Protein AF-X0ZGP7-F1 (afdb_monomer_lite)

Organism: NCBI:txid412755

Radius of gyration: 21.07 Å; chains: 1; bounding box: 44×28×62 Å

Foldseek 3Di:
DVVVVVVVVVVVVVVVLVVLLVVLLVVLVVVCVVCVVVVVVCVVVPDDLVVVLVVLLVVLLVVLQVVLVVVLVVLVCCLVPPQVVVQVVCCVVDVDPDRSRPDPPDPVVVVVSVVSNVVSSVSSNVSSVVSSVVPVPD

InterPro domains:
  IPR003838 ABC3 transporter permease, C-terminal [PF02687] (11-138)
  IPR004513 Cell division protein FtsX [PTHR47755] (1-137)

pLDDT: mean 82.78, std 11.37, range [46.75, 95.5]

Sequence (138 aa):
VTNTIKIITLLIISLLFISSIILIFNTIRLSIISRKKEIEVIKLVGASNWYVRWPFIIEGTIQGIMGALIAIGLIFIINMSFLKRLENAFNNLFPLPLNFAITGTNPLQFQIFLLLFITGILIGAVGSLIALRKFIKI

Structure (mmCIF, N/CA/C/O backbone):
data_AF-X0ZGP7-F1
#
_entry.id   AF-X0ZGP7-F1
#
loop_
_atom_site.group_PDB
_atom_site.id
_atom_site.type_symbol
_atom_site.label_atom_id
_atom_site.label_alt_id
_atom_site.label_comp_id
_atom_site.label_asym_id
_atom_site.label_entity_id
_atom_site.label_seq_id
_atom_site.pdbx_PDB_ins_code
_atom_site.Cartn_x
_atom_site.Cartn_y
_atom_site.Cartn_z
_atom_site.occupancy
_atom_site.B_iso_or_equiv
_atom_site.auth_seq_id
_atom_site.auth_comp_id
_atom_site.auth_asym_id
_atom_site.auth_atom_id
_atom_site.pdbx_PDB_model_num
ATOM 1 N N . VAL A 1 1 ? -0.943 -15.989 -28.874 1.00 62.78 1 VAL A N 1
ATOM 2 C CA . VAL A 1 1 ? 0.092 -15.828 -27.819 1.00 62.78 1 VAL A CA 1
ATOM 3 C C . VAL A 1 1 ? -0.207 -14.647 -26.891 1.00 62.78 1 VAL A C 1
ATOM 5 O O . VAL A 1 1 ? -0.271 -14.842 -25.685 1.00 62.78 1 VAL A O 1
ATOM 8 N N . THR A 1 2 ? -0.498 -13.450 -27.413 1.00 82.19 2 THR A N 1
ATOM 9 C CA . THR A 1 2 ? -0.742 -12.238 -26.600 1.00 82.19 2 THR A CA 1
ATOM 10 C C . THR A 1 2 ? -1.927 -12.341 -25.625 1.00 82.19 2 THR A C 1
ATOM 12 O O . THR A 1 2 ? -1.817 -11.882 -24.492 1.00 82.19 2 THR A O 1
ATOM 15 N N . ASN A 1 3 ? -3.044 -12.979 -26.008 1.00 86.38 3 ASN A N 1
ATOM 16 C CA . ASN A 1 3 ? -4.191 -13.162 -25.100 1.00 86.38 3 ASN A CA 1
ATOM 17 C C . ASN A 1 3 ? -3.896 -14.120 -23.937 1.00 86.38 3 ASN A C 1
ATOM 19 O O . ASN A 1 3 ? -4.340 -13.869 -22.822 1.00 86.38 3 ASN A O 1
ATOM 23 N N . THR A 1 4 ? -3.116 -15.177 -24.167 1.00 87.62 4 THR A N 1
ATOM 24 C CA . THR A 1 4 ? -2.739 -16.138 -23.120 1.00 87.62 4 THR A CA 1
ATOM 25 C C . THR A 1 4 ? -1.895 -15.465 -22.039 1.00 87.62 4 THR A C 1
ATOM 27 O O . THR A 1 4 ? -2.166 -15.636 -20.854 1.00 87.62 4 THR A O 1
ATOM 30 N N . ILE A 1 5 ? -0.930 -14.629 -22.444 1.00 89.12 5 ILE A N 1
ATOM 31 C CA . ILE A 1 5 ? -0.090 -13.860 -21.514 1.00 89.12 5 ILE A CA 1
ATOM 32 C C . ILE A 1 5 ? -0.955 -12.902 -20.686 1.00 89.12 5 ILE A C 1
ATOM 34 O O . ILE A 1 5 ? -0.839 -12.886 -19.465 1.00 89.12 5 ILE A O 1
ATOM 38 N N . LYS A 1 6 ? -1.885 -12.172 -21.320 1.00 88.50 6 LYS A N 1
ATOM 39 C CA . LYS A 1 6 ? -2.801 -11.259 -20.612 1.00 88.50 6 LYS A CA 1
ATOM 40 C C . LYS A 1 6 ? -3.635 -11.969 -19.543 1.00 88.50 6 LYS A C 1
ATOM 42 O O . LYS A 1 6 ? -3.761 -11.447 -18.440 1.00 88.50 6 LYS A O 1
ATOM 47 N N . ILE A 1 7 ? -4.180 -13.148 -19.851 1.00 92.81 7 ILE A N 1
ATOM 48 C CA . ILE A 1 7 ? -4.997 -13.924 -18.904 1.00 92.81 7 ILE A CA 1
ATOM 49 C C . ILE A 1 7 ? -4.155 -14.383 -17.711 1.00 92.81 7 ILE A C 1
ATOM 51 O O . ILE A 1 7 ? -4.579 -14.217 -16.570 1.00 92.81 7 ILE A O 1
ATOM 55 N N . ILE A 1 8 ? -2.950 -14.908 -17.956 1.00 93.62 8 ILE A N 1
ATOM 56 C CA . ILE A 1 8 ? -2.045 -15.352 -16.887 1.00 93.62 8 ILE A CA 1
ATOM 57 C C . ILE A 1 8 ? -1.662 -14.175 -15.985 1.00 93.62 8 ILE A C 1
ATOM 59 O O . ILE A 1 8 ? -1.756 -14.277 -14.763 1.00 93.62 8 ILE A O 1
ATOM 63 N N . THR A 1 9 ? -1.287 -13.035 -16.570 1.00 91.19 9 THR A N 1
ATOM 64 C CA . THR A 1 9 ? -0.962 -11.829 -15.801 1.00 91.19 9 THR A CA 1
ATOM 65 C C . THR A 1 9 ? -2.153 -11.360 -14.967 1.00 91.19 9 THR A C 1
ATOM 67 O O . THR A 1 9 ? -1.984 -11.042 -13.792 1.00 91.19 9 THR A O 1
ATOM 70 N N . LEU A 1 10 ? -3.363 -11.367 -15.532 1.00 93.31 10 LEU A N 1
ATOM 71 C CA . LEU A 1 10 ? -4.572 -10.957 -14.818 1.00 93.31 10 LEU A CA 1
ATOM 72 C C . LEU A 1 10 ? -4.902 -11.900 -13.650 1.00 93.31 10 LEU A C 1
ATOM 74 O O . LEU A 1 10 ? -5.256 -11.428 -12.569 1.00 93.31 10 LEU A O 1
ATOM 78 N N . LEU A 1 11 ? -4.713 -13.210 -13.829 1.00 95.31 11 LEU A N 1
ATOM 79 C CA . LEU A 1 11 ? -4.866 -14.199 -12.756 1.00 95.31 11 LEU A CA 1
ATOM 80 C C . LEU A 1 11 ? -3.880 -13.957 -11.610 1.00 95.31 11 LEU A C 1
ATOM 82 O O . LEU A 1 11 ? -4.283 -13.944 -10.446 1.00 95.31 11 LEU A O 1
ATOM 86 N N . ILE A 1 12 ? -2.605 -13.719 -11.927 1.00 95.38 12 ILE A N 1
ATOM 87 C CA . ILE A 1 12 ? -1.570 -13.454 -10.919 1.00 95.38 12 ILE A CA 1
ATOM 88 C C . ILE A 1 12 ? -1.881 -12.164 -10.154 1.00 95.38 12 ILE A C 1
ATOM 90 O O . ILE A 1 12 ? -1.843 -12.161 -8.924 1.00 95.38 12 ILE A O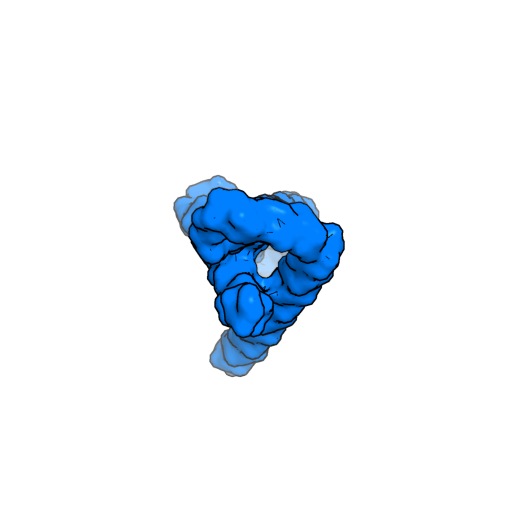 1
ATOM 94 N N . ILE A 1 13 ? -2.243 -11.084 -10.858 1.00 92.25 13 ILE A N 1
ATOM 95 C CA . ILE A 1 13 ? -2.625 -9.810 -10.231 1.00 92.25 13 ILE A CA 1
ATOM 96 C C . ILE A 1 13 ? -3.813 -10.017 -9.288 1.00 92.25 13 ILE A C 1
ATOM 98 O O . ILE A 1 13 ? -3.773 -9.555 -8.148 1.00 92.25 13 ILE A O 1
ATOM 102 N N . SER A 1 14 ? -4.840 -10.749 -9.727 1.00 93.19 14 SER A N 1
ATOM 103 C CA . SER A 1 14 ? -6.009 -11.046 -8.895 1.00 93.19 14 SER A CA 1
ATOM 104 C C . SER A 1 14 ? -5.631 -11.820 -7.630 1.00 93.19 14 SER A C 1
ATOM 106 O O . SER A 1 14 ? -6.129 -11.514 -6.547 1.00 93.19 14 SER A O 1
ATOM 108 N N . LEU A 1 15 ? -4.743 -12.809 -7.740 1.00 95.50 15 LEU A N 1
ATOM 109 C CA . LEU A 1 15 ? -4.298 -13.610 -6.601 1.00 95.50 15 LEU A CA 1
ATOM 110 C C . LEU A 1 15 ? -3.507 -12.766 -5.594 1.00 95.50 15 LEU A C 1
ATOM 112 O O . LEU A 1 15 ? -3.775 -12.828 -4.393 1.00 95.50 15 LEU A O 1
ATOM 116 N N . LEU A 1 16 ? -2.581 -11.933 -6.073 1.00 93.06 16 LEU A N 1
ATOM 117 C CA . L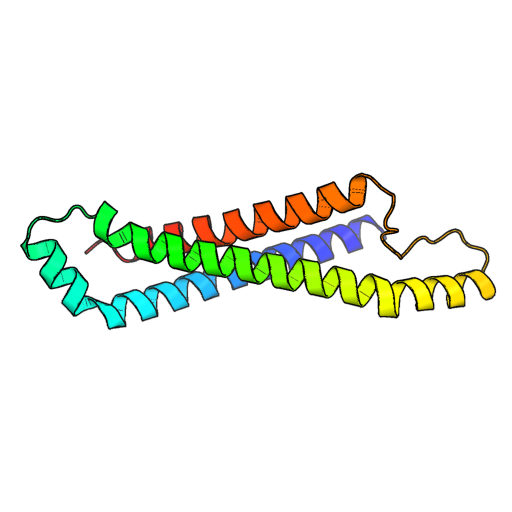EU A 1 16 ? -1.810 -11.020 -5.224 1.00 93.06 16 LEU A CA 1
ATOM 118 C C . LEU A 1 16 ? -2.707 -9.990 -4.533 1.00 93.06 16 LEU A C 1
ATOM 120 O O . LEU A 1 16 ? -2.513 -9.694 -3.354 1.00 93.06 16 LEU A O 1
ATOM 124 N N . PHE A 1 17 ? -3.721 -9.489 -5.237 1.00 90.00 17 PHE A N 1
ATOM 125 C CA . PHE A 1 17 ? -4.705 -8.565 -4.683 1.00 90.00 17 PHE A CA 1
ATOM 126 C C . PHE A 1 17 ? -5.479 -9.195 -3.518 1.00 90.00 17 PHE A C 1
ATOM 128 O O . PHE A 1 17 ? -5.563 -8.617 -2.433 1.00 90.00 17 PHE A O 1
ATOM 135 N N . ILE A 1 18 ? -5.978 -10.420 -3.707 1.00 91.06 18 ILE A N 1
ATOM 136 C CA . ILE A 1 18 ? -6.663 -11.183 -2.654 1.00 91.06 18 ILE A CA 1
ATOM 137 C C . ILE A 1 18 ? -5.716 -11.440 -1.474 1.00 91.06 18 ILE A C 1
ATOM 139 O O . ILE A 1 18 ? -6.095 -11.222 -0.322 1.00 91.06 18 ILE A O 1
ATOM 143 N N . SER A 1 19 ? -4.473 -11.846 -1.748 1.00 92.56 19 SER A N 1
ATOM 144 C CA . SER A 1 19 ? -3.458 -12.075 -0.715 1.00 92.56 19 SER A CA 1
ATOM 145 C C . SER A 1 19 ? -3.183 -10.815 0.110 1.00 92.56 19 SER A C 1
ATOM 147 O O . SER A 1 19 ? -3.099 -10.889 1.335 1.00 92.56 19 SER A O 1
ATOM 149 N N . SER A 1 20 ? -3.075 -9.652 -0.536 1.00 89.69 20 SER A N 1
ATOM 150 C CA . SER A 1 20 ? -2.866 -8.369 0.140 1.00 89.69 20 SER A CA 1
ATOM 151 C C . SER A 1 20 ? -4.017 -8.040 1.095 1.00 89.69 20 SER A C 1
ATOM 153 O O . SER A 1 20 ? -3.774 -7.724 2.261 1.00 89.69 20 SER A O 1
ATOM 155 N N . ILE A 1 21 ? -5.268 -8.215 0.653 1.00 87.00 21 ILE A N 1
ATOM 156 C CA . ILE A 1 21 ? -6.450 -8.000 1.503 1.00 87.00 21 ILE A CA 1
ATOM 157 C C . ILE A 1 21 ? -6.431 -8.934 2.717 1.00 87.00 21 ILE A C 1
ATOM 159 O O . ILE A 1 21 ? -6.710 -8.489 3.829 1.00 87.00 21 ILE A O 1
ATOM 163 N N . ILE A 1 22 ? -6.085 -10.212 2.531 1.00 90.00 22 ILE A N 1
ATOM 164 C CA . ILE A 1 22 ? -6.005 -11.192 3.626 1.00 90.00 22 ILE A CA 1
ATOM 165 C C . ILE A 1 22 ? -4.923 -10.803 4.643 1.00 90.00 22 ILE A C 1
ATOM 167 O O . ILE A 1 22 ? -5.147 -10.920 5.850 1.00 90.00 22 ILE A O 1
ATOM 171 N N . LEU A 1 23 ? -3.768 -10.319 4.183 1.00 90.56 23 LEU A N 1
ATOM 172 C CA . LEU A 1 23 ? -2.699 -9.858 5.069 1.00 90.56 23 LEU A CA 1
ATOM 173 C C . LEU A 1 23 ? -3.145 -8.649 5.896 1.00 90.56 23 LEU A C 1
ATOM 175 O O . LEU A 1 23 ? -3.074 -8.706 7.122 1.00 90.56 23 LEU A O 1
ATOM 179 N N . ILE A 1 24 ? -3.689 -7.613 5.249 1.00 88.44 24 ILE A N 1
ATOM 180 C CA . ILE A 1 24 ? -4.209 -6.411 5.926 1.00 88.44 24 ILE A CA 1
ATOM 181 C C . ILE A 1 24 ? -5.289 -6.799 6.943 1.00 88.44 24 ILE A C 1
ATOM 183 O O . ILE A 1 24 ? -5.282 -6.345 8.089 1.00 88.44 24 ILE A O 1
ATOM 187 N N . PHE A 1 25 ? -6.190 -7.700 6.549 1.00 85.00 25 PHE A N 1
ATOM 188 C CA . PHE A 1 25 ? -7.232 -8.240 7.413 1.00 85.00 25 PHE A CA 1
ATOM 189 C C . PHE A 1 25 ? -6.668 -8.894 8.677 1.00 85.00 25 PHE A C 1
ATOM 191 O O . PHE A 1 25 ? -7.133 -8.607 9.784 1.00 85.00 25 PHE A O 1
ATOM 198 N N . ASN A 1 26 ? -5.660 -9.752 8.525 1.00 88.94 26 ASN A N 1
ATOM 199 C CA . ASN A 1 26 ? -5.026 -10.426 9.652 1.00 88.94 26 ASN A CA 1
ATOM 200 C C . ASN A 1 26 ? -4.287 -9.437 10.555 1.00 88.94 26 ASN A C 1
ATOM 202 O O . ASN A 1 26 ? -4.403 -9.530 11.777 1.00 88.94 26 ASN A O 1
ATOM 206 N N 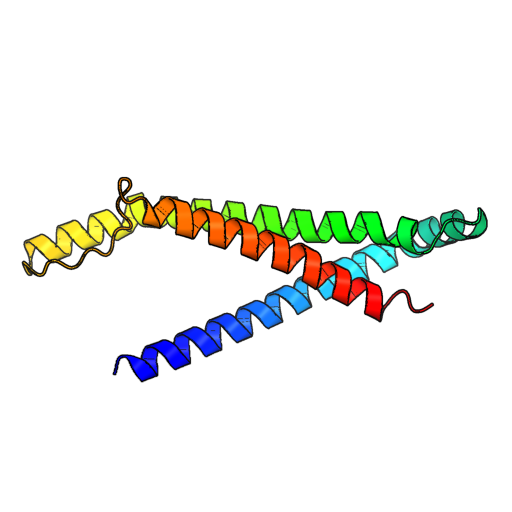. THR A 1 27 ? -3.590 -8.457 9.980 1.00 89.75 27 THR A N 1
ATOM 207 C CA . THR A 1 27 ? -2.889 -7.430 10.756 1.00 89.75 27 THR A CA 1
ATOM 208 C C . THR A 1 27 ? -3.856 -6.598 11.594 1.00 89.75 27 THR A C 1
ATOM 210 O O . THR A 1 27 ? -3.635 -6.424 12.791 1.00 89.75 27 THR A O 1
ATOM 213 N N . ILE A 1 28 ? -4.973 -6.156 11.014 1.00 86.81 28 ILE A N 1
ATOM 214 C CA . ILE A 1 28 ? -5.985 -5.378 11.742 1.00 86.81 28 ILE A CA 1
ATOM 215 C C . ILE A 1 28 ? -6.637 -6.218 12.833 1.00 86.81 28 ILE A C 1
ATOM 217 O O . ILE A 1 28 ? -6.827 -5.734 13.945 1.00 86.81 28 ILE A O 1
ATOM 221 N N . ARG A 1 29 ? -6.941 -7.491 12.557 1.00 85.50 29 ARG A N 1
ATOM 222 C CA . ARG A 1 29 ? -7.483 -8.402 13.570 1.00 85.50 29 ARG A CA 1
ATOM 223 C C . ARG A 1 29 ? -6.554 -8.501 14.781 1.00 85.50 29 ARG A C 1
ATOM 225 O O . ARG A 1 29 ? -7.026 -8.411 15.911 1.00 85.50 29 ARG A O 1
ATOM 232 N N . LEU A 1 30 ? -5.254 -8.675 14.548 1.00 88.75 30 LEU A N 1
ATOM 233 C CA . LEU A 1 30 ? -4.257 -8.737 15.619 1.00 88.75 30 LEU A CA 1
ATOM 234 C C . LEU A 1 30 ? -4.162 -7.404 16.382 1.00 88.75 30 LEU A C 1
ATOM 236 O O . LEU A 1 30 ? -4.135 -7.423 17.611 1.00 88.75 30 LEU A O 1
ATOM 240 N N . SER A 1 31 ? -4.202 -6.268 15.676 1.00 88.44 31 SER A N 1
ATOM 241 C CA . SER A 1 31 ? -4.199 -4.916 16.268 1.00 88.44 31 SER A CA 1
ATOM 242 C C . SER A 1 31 ? -5.433 -4.656 17.151 1.00 88.44 31 SER A C 1
ATOM 244 O O . SER A 1 31 ? -5.330 -4.127 18.255 1.00 88.44 31 SER A O 1
ATOM 246 N N . ILE A 1 32 ? -6.621 -5.100 16.724 1.00 85.00 32 ILE A N 1
ATOM 247 C CA . ILE A 1 32 ? -7.853 -4.980 17.522 1.00 85.00 32 ILE A CA 1
ATOM 248 C C . ILE A 1 32 ? -7.760 -5.820 18.799 1.00 85.00 32 ILE A C 1
ATOM 250 O O . ILE A 1 32 ? -8.175 -5.368 19.866 1.00 85.00 32 ILE A O 1
ATOM 254 N N . ILE A 1 33 ? -7.230 -7.044 18.706 1.00 86.38 33 ILE A N 1
ATOM 255 C CA . ILE A 1 33 ? -7.108 -7.940 19.862 1.00 86.38 33 ILE A CA 1
ATOM 256 C C . ILE A 1 33 ? -6.152 -7.349 20.904 1.00 86.38 33 ILE A C 1
ATOM 258 O O . ILE A 1 33 ? -6.471 -7.386 22.093 1.00 86.38 33 ILE A O 1
ATOM 262 N N . SER A 1 34 ? -5.027 -6.766 20.480 1.00 88.81 34 SER A N 1
ATOM 263 C CA . SER A 1 34 ? -4.072 -6.147 21.407 1.00 88.81 34 SER A CA 1
ATOM 264 C C . SER A 1 34 ? -4.639 -4.904 22.101 1.00 88.81 34 SER A C 1
ATOM 266 O O . SER A 1 34 ? -4.341 -4.684 23.272 1.00 88.81 34 SER A O 1
ATOM 268 N N . ARG A 1 35 ? -5.524 -4.147 21.435 1.00 88.19 35 ARG A N 1
ATOM 269 C CA . ARG A 1 35 ? -6.165 -2.933 21.984 1.00 88.19 35 ARG A CA 1
ATOM 270 C C . ARG A 1 35 ? -7.577 -3.150 22.536 1.00 88.19 35 ARG A C 1
ATOM 272 O O . ARG A 1 35 ? -8.285 -2.186 22.823 1.00 88.19 35 ARG A O 1
ATOM 279 N N . LYS A 1 36 ? -8.014 -4.402 22.722 1.00 86.44 36 LYS A N 1
ATOM 280 C CA . LYS A 1 36 ? -9.397 -4.721 23.124 1.00 86.44 36 LYS A CA 1
ATOM 281 C C . LYS A 1 36 ? -9.828 -4.007 24.414 1.00 86.44 36 LYS A C 1
ATOM 283 O O . LYS A 1 36 ? -10.931 -3.472 24.457 1.00 86.44 36 LYS A O 1
ATOM 288 N N . LYS A 1 37 ? -8.960 -3.972 25.434 1.00 88.00 37 LYS A N 1
ATOM 289 C CA . LYS A 1 37 ? -9.253 -3.328 26.730 1.00 88.00 37 LYS A CA 1
ATOM 290 C C . LYS A 1 37 ? -9.432 -1.812 26.598 1.00 88.00 37 LYS A C 1
ATOM 292 O O . LYS A 1 37 ? -10.341 -1.252 27.193 1.00 88.00 37 LYS A O 1
ATOM 297 N N . GLU A 1 38 ? -8.599 -1.155 25.793 1.00 87.56 38 GLU A N 1
ATOM 298 C CA . GLU A 1 38 ? -8.705 0.291 25.546 1.00 87.56 38 GLU A CA 1
ATOM 299 C C . GLU A 1 38 ? -10.011 0.632 24.823 1.00 87.56 38 GLU A C 1
ATOM 301 O O . GLU A 1 38 ? -10.721 1.558 25.208 1.00 87.56 38 GLU A O 1
ATOM 306 N N . ILE A 1 39 ? -10.368 -0.164 23.810 1.00 86.69 39 ILE A N 1
ATOM 307 C CA . ILE A 1 39 ? -11.620 -0.001 23.062 1.00 86.69 39 ILE A CA 1
ATOM 308 C C . ILE A 1 39 ? -12.837 -0.166 23.979 1.00 86.69 39 ILE A C 1
ATOM 310 O O . ILE A 1 39 ? -13.816 0.563 23.829 1.00 86.69 39 ILE A O 1
ATOM 314 N N . GLU A 1 40 ? -12.787 -1.109 24.919 1.00 86.69 40 GLU A N 1
ATOM 315 C CA . GLU A 1 40 ? -13.850 -1.338 25.900 1.00 86.69 40 GLU A CA 1
ATOM 316 C C . GLU A 1 40 ? -14.043 -0.120 26.810 1.00 86.69 40 GLU A C 1
ATOM 318 O O . GLU A 1 40 ? -15.163 0.373 26.929 1.00 86.69 40 GLU A O 1
ATOM 323 N N . VAL A 1 41 ? -12.953 0.451 27.339 1.00 90.00 41 VAL A N 1
ATOM 324 C CA . VAL A 1 41 ? -12.997 1.696 28.127 1.00 90.00 41 VAL A CA 1
ATOM 325 C C . VAL A 1 41 ? -13.604 2.844 27.315 1.00 90.00 41 VAL A C 1
ATOM 327 O O . VAL A 1 41 ? -14.486 3.540 27.807 1.00 90.00 41 VAL A O 1
ATOM 330 N N . ILE A 1 42 ? -13.205 3.006 26.049 1.00 88.88 42 ILE A N 1
ATOM 331 C CA . ILE A 1 42 ? -13.721 4.064 25.163 1.00 88.88 42 ILE A CA 1
ATOM 332 C C . ILE A 1 42 ? -15.213 3.858 24.843 1.00 88.88 42 ILE A C 1
ATOM 334 O O . ILE A 1 42 ? -15.970 4.825 24.748 1.00 88.88 42 ILE A O 1
ATOM 338 N N . LYS A 1 43 ? -15.675 2.611 24.707 1.00 86.94 43 LYS A N 1
ATOM 339 C CA . LYS A 1 43 ? -17.104 2.319 24.517 1.00 86.94 43 LYS A CA 1
ATOM 340 C C . LYS A 1 43 ? -17.933 2.620 25.775 1.00 86.94 43 LYS A C 1
ATOM 342 O O . LYS A 1 43 ? -19.069 3.065 25.632 1.00 86.94 43 LYS A O 1
ATOM 347 N N . LEU A 1 44 ? -17.385 2.435 26.980 1.00 88.56 44 LEU A N 1
ATOM 348 C CA . LEU A 1 44 ? -18.095 2.6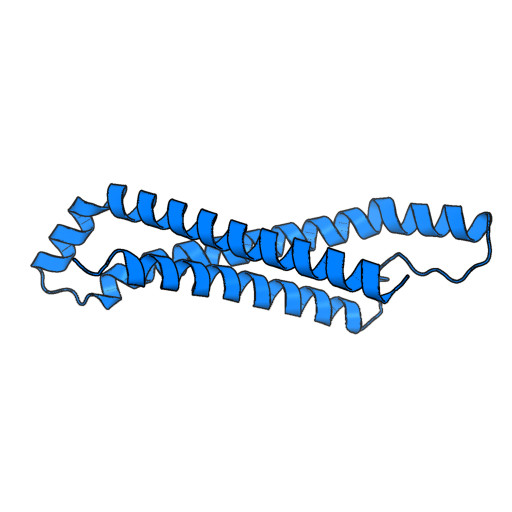88 28.246 1.00 88.56 44 LEU A CA 1
ATOM 349 C C . LEU A 1 44 ? -18.421 4.172 28.477 1.00 88.56 44 LEU A C 1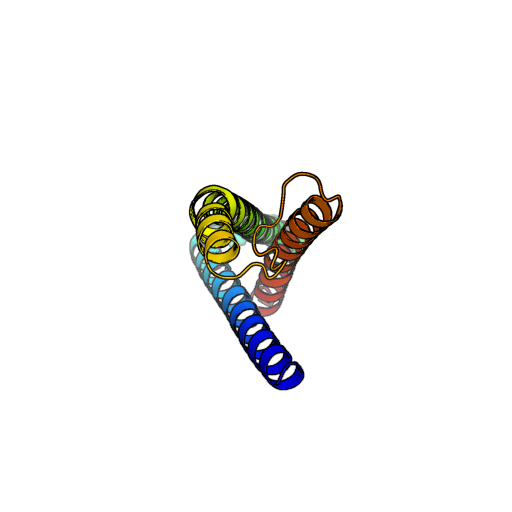
ATOM 351 O O . LEU A 1 44 ? -19.447 4.480 29.074 1.00 88.56 44 LEU A O 1
ATOM 355 N N . VAL A 1 45 ? -17.607 5.092 27.951 1.00 86.69 45 VAL A N 1
ATOM 356 C CA . VAL A 1 45 ? -17.893 6.543 27.959 1.00 86.69 45 VAL A CA 1
ATOM 357 C C . VAL A 1 45 ? -18.840 6.991 26.830 1.00 86.69 45 VAL A C 1
ATOM 359 O O . VAL A 1 45 ? -19.050 8.185 26.637 1.00 86.69 45 VAL A O 1
ATOM 362 N N . GLY A 1 46 ? -19.450 6.053 26.094 1.00 85.69 46 GLY A N 1
ATOM 363 C CA . GLY A 1 46 ? -20.473 6.344 25.082 1.00 85.69 46 GLY A CA 1
ATOM 364 C C . GLY A 1 46 ? -19.930 6.666 23.687 1.00 85.69 46 GLY A C 1
ATOM 365 O O . GLY A 1 46 ? -20.642 7.250 22.868 1.00 85.69 46 GLY A O 1
ATOM 366 N N . ALA A 1 47 ? -18.679 6.305 23.380 1.00 85.88 47 ALA A N 1
ATOM 367 C CA . ALA A 1 47 ? -18.112 6.562 22.061 1.00 85.88 47 ALA A CA 1
ATOM 368 C C . ALA A 1 47 ? -18.840 5.785 20.950 1.00 85.88 47 ALA A C 1
ATOM 370 O O . ALA A 1 47 ? -19.173 4.604 21.078 1.00 85.88 47 ALA A O 1
ATOM 371 N N . SER A 1 48 ? -19.031 6.442 19.804 1.00 84.06 48 SER A N 1
ATOM 372 C CA . SER A 1 48 ? -19.647 5.817 18.633 1.00 84.06 48 SER A CA 1
ATOM 373 C C . SER A 1 48 ? -18.755 4.718 18.036 1.00 84.06 48 SER A C 1
ATOM 375 O O . SER A 1 48 ? -17.527 4.818 18.012 1.00 84.06 48 SER A O 1
ATOM 377 N N . ASN A 1 49 ? -19.371 3.688 17.442 1.00 81.12 49 ASN A N 1
ATOM 378 C CA . ASN A 1 49 ? -18.657 2.617 16.727 1.00 81.12 49 ASN A CA 1
ATOM 379 C C . ASN A 1 49 ? -17.745 3.133 15.595 1.00 81.12 49 ASN A C 1
ATOM 381 O O . ASN A 1 49 ? -16.836 2.427 15.162 1.00 81.12 49 ASN A O 1
ATOM 385 N N . TRP A 1 50 ? -17.992 4.346 15.095 1.00 82.19 50 TRP A N 1
ATOM 386 C CA . TRP A 1 50 ? -17.168 5.000 14.081 1.00 82.19 50 TRP A CA 1
ATOM 387 C C . TRP A 1 50 ? -15.829 5.472 14.654 1.00 82.19 50 TRP A C 1
ATOM 389 O O . TRP A 1 50 ? -14.794 5.253 14.030 1.00 82.19 50 TRP A O 1
ATOM 399 N N . TYR A 1 51 ? -15.832 6.018 15.874 1.00 83.75 51 TYR A N 1
ATOM 400 C CA . TYR A 1 51 ? -14.622 6.477 16.560 1.00 83.75 51 TYR A CA 1
ATOM 401 C C . TYR A 1 51 ? -13.627 5.332 16.792 1.00 83.75 51 TYR A C 1
ATOM 403 O O . TYR A 1 51 ? -12.433 5.475 16.555 1.00 83.75 51 TYR A O 1
ATOM 411 N N . VAL A 1 52 ? -14.140 4.147 17.138 1.00 82.12 52 VAL A N 1
ATOM 412 C CA . VAL A 1 52 ? -13.331 2.928 17.297 1.00 82.12 52 VAL A CA 1
ATOM 413 C C . VAL A 1 52 ? -12.744 2.443 15.964 1.00 82.12 52 VAL A C 1
ATOM 415 O O . VAL A 1 52 ? -11.683 1.830 15.950 1.00 82.12 52 VAL A O 1
ATOM 418 N N . ARG A 1 53 ? -13.409 2.700 14.829 1.00 83.75 53 ARG A N 1
ATOM 419 C CA . ARG A 1 53 ? -13.011 2.194 13.499 1.00 83.75 53 ARG A CA 1
ATOM 420 C C . ARG A 1 53 ? -11.955 3.050 12.805 1.00 83.75 53 ARG A C 1
ATOM 422 O O . ARG A 1 53 ? -11.101 2.497 12.118 1.00 83.75 53 ARG A O 1
ATOM 429 N N . TRP A 1 54 ? -12.002 4.368 12.984 1.00 87.88 54 TRP A N 1
ATOM 430 C CA . TRP A 1 54 ? -11.069 5.317 12.365 1.00 87.88 54 TRP A CA 1
ATOM 431 C C . TRP A 1 54 ? -9.578 4.981 12.493 1.00 87.88 54 TRP A C 1
ATOM 433 O O . TRP A 1 54 ? -8.912 4.973 11.455 1.00 87.88 54 TRP A O 1
ATOM 443 N N . PRO A 1 55 ? -9.027 4.678 13.687 1.00 88.44 55 PRO A N 1
ATOM 444 C CA . PRO A 1 55 ? -7.592 4.419 13.818 1.00 88.44 55 PRO A CA 1
ATOM 445 C C . PRO A 1 55 ? -7.136 3.240 12.950 1.00 88.44 55 PRO A C 1
ATOM 447 O O . PRO A 1 55 ? -6.079 3.299 12.330 1.00 88.44 55 PRO A O 1
ATOM 450 N N . PHE A 1 56 ? -7.970 2.209 12.809 1.00 86.56 56 PHE A N 1
ATOM 451 C CA . PHE A 1 56 ? -7.653 1.034 11.996 1.00 86.56 56 PHE A CA 1
ATOM 452 C C . PHE A 1 56 ? -7.736 1.296 10.486 1.00 86.56 56 PHE A C 1
ATOM 454 O O . PHE A 1 56 ? -6.965 0.721 9.718 1.00 86.56 56 PHE A O 1
ATOM 461 N N . ILE A 1 57 ? -8.649 2.170 10.044 1.00 88.69 57 ILE A N 1
ATOM 462 C CA . ILE A 1 57 ? -8.713 2.601 8.636 1.00 88.69 57 ILE A CA 1
ATOM 463 C C . ILE A 1 57 ? -7.439 3.374 8.282 1.00 88.69 57 ILE A C 1
ATOM 465 O O . ILE A 1 57 ? -6.863 3.167 7.213 1.00 88.69 57 ILE A O 1
ATOM 469 N N . ILE A 1 58 ? -6.976 4.233 9.195 1.00 91.50 58 ILE A N 1
ATOM 470 C CA . ILE A 1 58 ? -5.734 4.991 9.033 1.00 91.50 58 ILE A CA 1
ATOM 471 C C . ILE A 1 58 ? -4.532 4.040 8.986 1.00 91.50 58 ILE A C 1
ATOM 473 O O . ILE A 1 58 ? -3.730 4.156 8.064 1.00 91.50 58 ILE A O 1
ATOM 477 N N . GLU A 1 59 ? -4.438 3.056 9.891 1.00 90.38 59 GLU A N 1
ATOM 478 C CA . GLU A 1 59 ? -3.370 2.039 9.870 1.00 90.38 59 GLU A CA 1
ATOM 479 C C . GLU A 1 59 ? -3.303 1.308 8.517 1.00 90.38 59 GLU A C 1
ATOM 481 O O . GLU A 1 59 ? -2.234 1.234 7.907 1.00 90.38 59 GLU A O 1
ATOM 486 N N . GLY A 1 60 ? -4.440 0.833 7.996 1.00 91.12 60 GLY A N 1
ATOM 487 C CA . GLY A 1 60 ? -4.476 0.152 6.698 1.00 91.12 60 GLY A CA 1
ATOM 488 C C . GLY A 1 60 ? -4.190 1.070 5.508 1.00 91.12 60 GLY A C 1
ATOM 489 O O . GLY A 1 60 ? -3.523 0.669 4.554 1.00 91.12 60 GLY A O 1
ATOM 490 N N . THR A 1 61 ? -4.633 2.326 5.566 1.00 92.38 61 THR A N 1
ATOM 491 C CA . THR A 1 61 ? -4.327 3.319 4.525 1.00 92.38 61 THR A CA 1
ATOM 492 C C . THR A 1 61 ? -2.833 3.647 4.504 1.00 92.38 61 THR A C 1
ATOM 494 O O . THR A 1 61 ? -2.233 3.678 3.433 1.00 92.38 61 THR A O 1
ATOM 497 N N . ILE A 1 62 ? -2.206 3.811 5.674 1.00 93.75 62 ILE A N 1
ATOM 498 C CA . ILE A 1 62 ? -0.756 4.024 5.803 1.00 93.75 62 ILE A CA 1
ATOM 499 C C . ILE A 1 62 ? 0.017 2.827 5.241 1.00 93.75 62 ILE A C 1
ATOM 501 O O . ILE A 1 62 ? 0.975 3.026 4.493 1.00 93.75 62 ILE A O 1
ATOM 505 N N . GLN A 1 63 ? -0.414 1.595 5.530 1.00 92.25 63 GLN A N 1
ATOM 506 C CA . GLN A 1 63 ? 0.178 0.394 4.928 1.00 92.25 63 GLN A CA 1
ATOM 507 C C . GLN A 1 63 ? 0.087 0.412 3.395 1.00 92.25 63 GLN A C 1
ATOM 509 O O . GLN A 1 63 ? 1.075 0.115 2.722 1.00 92.25 63 GLN A O 1
ATOM 514 N N . GLY A 1 64 ? -1.064 0.809 2.839 1.00 92.38 64 GLY A N 1
ATOM 515 C CA . GLY A 1 64 ? -1.256 0.964 1.394 1.00 92.38 64 GLY A CA 1
ATOM 516 C C . GLY A 1 64 ? -0.346 2.031 0.774 1.00 92.38 64 GLY A C 1
ATOM 517 O O . GLY A 1 64 ? 0.292 1.778 -0.248 1.00 92.38 64 GLY A O 1
ATOM 518 N N . ILE A 1 65 ? -0.224 3.194 1.423 1.00 94.88 65 ILE A N 1
ATOM 519 C CA . ILE A 1 65 ? 0.669 4.289 1.001 1.00 94.88 65 ILE A CA 1
ATOM 520 C C . ILE A 1 65 ? 2.126 3.828 1.006 1.00 94.88 65 ILE A C 1
ATOM 522 O O . ILE A 1 65 ? 2.827 4.001 0.010 1.00 94.88 65 ILE A O 1
ATOM 526 N N . MET A 1 66 ? 2.584 3.225 2.105 1.00 95.25 66 MET A N 1
ATOM 527 C CA . MET A 1 66 ? 3.958 2.733 2.227 1.00 95.25 66 MET A CA 1
ATOM 528 C C . MET A 1 66 ? 4.257 1.683 1.155 1.00 95.25 66 MET A C 1
ATOM 530 O O . MET A 1 66 ? 5.279 1.777 0.479 1.00 95.25 66 MET A O 1
ATOM 534 N N . GLY A 1 67 ? 3.345 0.729 0.939 1.00 93.00 67 GLY A N 1
ATOM 535 C CA . GLY A 1 67 ? 3.481 -0.280 -0.110 1.00 93.00 67 GLY A CA 1
ATOM 536 C C . GLY A 1 67 ? 3.588 0.331 -1.508 1.00 93.00 67 GLY A C 1
ATOM 537 O O . GLY A 1 67 ? 4.465 -0.057 -2.281 1.00 93.00 67 GLY A O 1
ATOM 538 N N . ALA A 1 68 ? 2.759 1.330 -1.817 1.00 93.88 68 ALA A N 1
ATOM 539 C CA . ALA A 1 68 ? 2.813 2.031 -3.096 1.00 93.88 68 ALA A CA 1
ATOM 540 C C . ALA A 1 68 ? 4.117 2.819 -3.283 1.00 93.88 68 ALA A C 1
ATOM 542 O O . ALA A 1 68 ? 4.723 2.742 -4.350 1.00 93.88 68 ALA A O 1
ATOM 543 N N . LEU A 1 69 ? 4.584 3.534 -2.255 1.00 94.81 69 LEU A N 1
ATOM 544 C CA . LEU A 1 69 ? 5.854 4.267 -2.306 1.00 94.81 69 LEU A CA 1
ATOM 545 C C . LEU A 1 69 ? 7.043 3.326 -2.514 1.00 94.81 69 LEU A C 1
ATOM 547 O O . LEU A 1 69 ? 7.897 3.599 -3.358 1.00 94.81 69 LEU A O 1
ATOM 551 N N . ILE A 1 70 ? 7.072 2.199 -1.797 1.00 94.94 70 ILE A N 1
ATOM 552 C CA . ILE A 1 70 ? 8.104 1.169 -1.963 1.00 94.94 70 ILE A CA 1
ATOM 553 C C . ILE A 1 70 ? 8.063 0.614 -3.390 1.00 94.94 70 ILE A C 1
ATOM 555 O O . ILE A 1 70 ? 9.104 0.513 -4.036 1.00 94.94 70 ILE A O 1
ATOM 559 N N . ALA A 1 71 ? 6.877 0.304 -3.916 1.00 92.44 71 ALA A N 1
ATOM 560 C CA . ALA A 1 71 ? 6.726 -0.204 -5.274 1.00 92.44 71 ALA A CA 1
ATOM 561 C C . ALA A 1 71 ? 7.199 0.807 -6.334 1.00 92.44 71 ALA A C 1
ATOM 563 O O . ALA A 1 71 ? 7.949 0.433 -7.235 1.00 92.44 71 ALA A O 1
ATOM 564 N N . ILE A 1 72 ? 6.833 2.088 -6.207 1.00 90.94 72 ILE A N 1
ATOM 565 C CA . ILE A 1 72 ? 7.299 3.164 -7.101 1.00 90.94 72 ILE A CA 1
ATOM 566 C C . ILE A 1 72 ? 8.825 3.284 -7.043 1.00 90.94 72 ILE A C 1
ATOM 568 O O . ILE A 1 72 ? 9.476 3.326 -8.089 1.00 90.94 72 ILE A O 1
ATOM 572 N N . GLY A 1 73 ? 9.403 3.284 -5.838 1.00 90.69 73 GLY A N 1
ATOM 573 C CA . GLY A 1 73 ? 10.851 3.337 -5.641 1.00 90.69 73 GLY A CA 1
ATOM 574 C C . GLY A 1 73 ? 11.573 2.154 -6.289 1.00 90.69 73 GLY A C 1
ATOM 575 O O . GLY A 1 73 ? 12.546 2.348 -7.017 1.00 90.69 73 GLY A O 1
ATOM 576 N N . LEU A 1 74 ? 11.061 0.934 -6.104 1.00 91.06 74 LEU A N 1
ATOM 577 C CA . LEU A 1 74 ? 11.613 -0.269 -6.730 1.00 91.06 74 LEU A CA 1
ATOM 578 C C . LEU A 1 74 ? 11.529 -0.209 -8.255 1.00 91.06 74 LEU A C 1
ATOM 580 O O . LEU A 1 74 ? 12.522 -0.493 -8.924 1.00 91.06 74 LEU A O 1
ATOM 584 N N . ILE A 1 75 ? 10.389 0.207 -8.815 1.00 87.88 75 ILE A N 1
ATOM 585 C CA . ILE A 1 75 ? 10.239 0.366 -10.268 1.00 87.88 75 ILE A CA 1
ATOM 586 C C . ILE A 1 75 ? 11.262 1.376 -10.798 1.00 87.88 75 ILE A C 1
ATOM 588 O O . ILE A 1 75 ? 11.902 1.114 -11.816 1.00 87.88 75 ILE A O 1
ATOM 592 N N . PHE A 1 76 ? 11.461 2.499 -10.104 1.00 84.38 76 PHE A N 1
ATOM 593 C CA . PHE A 1 76 ? 12.440 3.512 -10.496 1.00 84.38 76 PHE A CA 1
ATOM 594 C C . PHE A 1 76 ? 13.880 2.968 -10.488 1.00 84.38 76 PHE A C 1
ATOM 596 O O . PHE A 1 76 ? 14.609 3.132 -11.470 1.00 84.38 76 PHE A O 1
ATOM 603 N N . ILE A 1 77 ? 14.273 2.257 -9.425 1.00 86.44 77 ILE A N 1
ATOM 604 C CA . ILE A 1 77 ? 15.614 1.664 -9.282 1.00 86.44 77 ILE A CA 1
ATOM 605 C C . ILE A 1 77 ? 15.865 0.592 -10.351 1.00 86.44 77 ILE A C 1
ATOM 607 O O . ILE A 1 77 ? 16.921 0.600 -10.994 1.00 86.44 77 ILE A O 1
ATOM 611 N N . ILE A 1 78 ? 14.899 -0.308 -10.566 1.00 85.25 78 ILE A N 1
ATOM 612 C CA . ILE A 1 78 ? 14.985 -1.386 -11.565 1.00 85.25 78 ILE A CA 1
ATOM 613 C C . ILE A 1 78 ? 15.079 -0.795 -12.973 1.00 85.25 78 ILE A C 1
ATOM 615 O O . ILE A 1 78 ? 15.878 -1.255 -13.792 1.00 85.25 78 ILE A O 1
ATOM 619 N N . ASN A 1 79 ? 14.310 0.256 -13.251 1.00 79.19 79 ASN A N 1
ATOM 620 C CA . ASN A 1 79 ? 14.340 0.927 -14.540 1.00 79.19 79 ASN A CA 1
ATOM 621 C C . ASN A 1 79 ? 15.710 1.551 -14.829 1.00 79.19 79 ASN A C 1
ATOM 623 O O . ASN A 1 79 ? 16.306 1.282 -15.873 1.00 79.19 79 ASN A O 1
ATOM 627 N N . MET A 1 80 ? 16.237 2.328 -13.880 1.00 77.19 80 MET A N 1
ATOM 628 C CA . MET A 1 80 ? 17.509 3.025 -14.052 1.00 77.19 80 MET A CA 1
ATOM 629 C C . MET A 1 80 ? 18.702 2.063 -14.120 1.00 77.19 80 MET A C 1
ATOM 631 O O . MET A 1 80 ? 19.614 2.281 -14.917 1.00 77.19 80 MET A O 1
ATOM 635 N N . SER A 1 81 ? 18.692 1.003 -13.308 1.00 75.62 81 SER A N 1
ATOM 636 C CA . SER A 1 81 ? 19.843 0.106 -13.154 1.00 75.62 81 SER A CA 1
ATOM 637 C C . SER A 1 81 ? 19.845 -1.057 -14.141 1.00 75.62 81 SER A C 1
ATOM 639 O O . SER A 1 81 ? 20.905 -1.416 -14.649 1.00 75.62 81 SER A O 1
ATOM 641 N N . PHE A 1 82 ? 18.681 -1.659 -14.403 1.00 72.88 82 PHE A N 1
ATOM 642 C CA . PHE A 1 82 ? 18.580 -2.932 -15.119 1.00 72.88 82 PHE A CA 1
ATOM 643 C C . PHE A 1 82 ? 17.987 -2.761 -16.518 1.00 72.88 82 PHE A C 1
ATOM 645 O O . PHE A 1 82 ? 18.617 -3.159 -17.495 1.00 72.88 82 PHE A O 1
ATOM 652 N N . LEU A 1 83 ? 16.826 -2.107 -16.639 1.00 71.69 83 LEU A N 1
ATOM 653 C CA . LEU A 1 83 ? 16.120 -2.003 -17.924 1.00 71.69 83 LEU A CA 1
ATOM 654 C C . LEU A 1 83 ? 16.892 -1.168 -18.951 1.00 71.69 83 LEU A C 1
ATOM 656 O O . LEU A 1 83 ? 17.029 -1.607 -20.087 1.00 71.69 83 LEU A O 1
ATOM 660 N N . LYS A 1 84 ? 17.486 -0.035 -18.552 1.00 70.31 84 LYS A N 1
ATOM 661 C CA . LYS A 1 84 ? 18.328 0.772 -19.459 1.00 70.31 84 LYS A CA 1
ATOM 662 C C . LYS A 1 84 ? 19.578 0.031 -19.946 1.00 70.31 84 LYS A C 1
ATOM 664 O O . LYS A 1 84 ? 19.984 0.189 -21.091 1.00 70.31 84 LYS A O 1
ATOM 669 N N . ARG A 1 85 ? 20.203 -0.787 -19.088 1.00 71.75 85 ARG A N 1
ATOM 670 C CA . ARG A 1 85 ? 21.377 -1.592 -19.473 1.00 71.75 85 ARG A CA 1
ATOM 671 C C . ARG A 1 85 ? 20.990 -2.718 -20.423 1.00 71.75 85 ARG A C 1
ATOM 673 O O . ARG A 1 85 ? 21.709 -2.967 -21.386 1.00 71.75 85 ARG A O 1
ATOM 680 N N . LEU A 1 86 ? 19.861 -3.366 -20.149 1.00 71.12 86 LEU A N 1
ATOM 681 C CA . LEU A 1 86 ? 19.318 -4.427 -20.984 1.00 71.12 86 LEU A CA 1
ATOM 682 C C . LEU A 1 86 ? 18.932 -3.893 -22.367 1.00 71.12 86 LEU A C 1
ATOM 684 O O . LEU A 1 86 ? 19.305 -4.495 -23.365 1.00 71.12 86 LEU A O 1
ATOM 688 N N . GLU A 1 87 ? 18.262 -2.741 -22.422 1.00 68.75 87 GLU A N 1
ATOM 689 C CA . GLU A 1 87 ? 17.884 -2.065 -23.666 1.00 68.75 87 GLU A CA 1
ATOM 690 C C . GLU A 1 87 ? 19.111 -1.704 -24.511 1.00 68.75 87 GLU A C 1
ATOM 692 O O . GLU A 1 87 ? 19.170 -2.060 -25.684 1.00 68.75 87 GLU A O 1
ATOM 697 N N . ASN A 1 88 ? 20.142 -1.102 -23.908 1.00 71.44 88 ASN A N 1
ATOM 698 C CA . ASN A 1 88 ? 21.382 -0.780 -24.620 1.00 71.44 88 ASN A CA 1
ATOM 699 C C . ASN A 1 88 ? 22.104 -2.037 -25.141 1.00 71.44 88 ASN A C 1
ATOM 701 O O . ASN A 1 88 ? 22.609 -2.038 -26.261 1.00 71.44 88 ASN A O 1
ATOM 705 N N . ALA A 1 89 ? 22.152 -3.114 -24.350 1.00 72.62 89 ALA A N 1
ATOM 706 C CA . ALA A 1 89 ? 22.780 -4.368 -24.761 1.00 72.62 89 ALA A CA 1
ATOM 707 C C . ALA A 1 89 ? 22.005 -5.063 -25.895 1.00 72.62 89 ALA A C 1
ATOM 709 O O . ALA A 1 89 ? 22.618 -5.569 -26.833 1.00 72.62 89 ALA A O 1
ATOM 710 N N . PHE A 1 90 ? 20.671 -5.060 -25.831 1.00 69.50 90 PHE A N 1
ATOM 711 C CA . PHE A 1 90 ? 19.816 -5.655 -26.858 1.00 69.50 90 PHE A CA 1
ATOM 712 C C . PHE A 1 90 ? 19.825 -4.854 -28.158 1.00 69.50 90 PHE A C 1
ATOM 714 O O . PHE A 1 90 ? 20.022 -5.455 -29.209 1.00 69.50 90 PHE A O 1
ATOM 721 N N . ASN A 1 91 ? 19.689 -3.526 -28.099 1.00 69.19 91 ASN A N 1
ATOM 722 C CA . ASN A 1 91 ? 19.677 -2.667 -29.289 1.00 69.19 91 ASN A CA 1
ATOM 723 C C . ASN A 1 91 ? 20.999 -2.728 -30.073 1.00 69.19 91 ASN A C 1
ATOM 725 O O . ASN A 1 91 ? 20.993 -2.596 -31.294 1.00 69.19 91 ASN A O 1
ATOM 729 N N . ASN A 1 92 ? 22.122 -2.981 -29.389 1.00 68.81 92 ASN A N 1
ATOM 730 C CA . ASN A 1 92 ? 23.423 -3.185 -30.030 1.00 68.81 92 ASN A CA 1
ATOM 731 C C . ASN A 1 92 ? 23.540 -4.533 -30.766 1.00 68.81 92 ASN A C 1
ATOM 733 O O . ASN A 1 92 ? 24.347 -4.651 -31.684 1.00 68.81 92 ASN A O 1
ATOM 737 N N . LEU A 1 93 ? 22.775 -5.552 -30.360 1.00 69.69 93 LEU A N 1
ATOM 738 C CA . LEU A 1 93 ? 22.819 -6.903 -30.936 1.00 69.69 93 LEU A CA 1
ATOM 739 C C . LEU A 1 93 ? 21.712 -7.135 -31.973 1.00 69.69 93 LEU A C 1
ATOM 741 O O . LEU A 1 93 ? 21.929 -7.819 -32.969 1.00 69.69 93 LEU A O 1
ATOM 745 N N . PHE A 1 94 ? 20.536 -6.554 -31.749 1.00 65.44 94 PHE A N 1
ATOM 746 C CA . PHE A 1 94 ? 19.383 -6.609 -32.635 1.00 65.44 94 PHE A CA 1
ATOM 747 C C . PHE A 1 94 ? 18.759 -5.210 -32.694 1.00 65.44 94 PHE A C 1
ATOM 749 O O . PHE A 1 94 ? 18.183 -4.777 -31.695 1.00 65.44 94 PHE A O 1
ATOM 756 N N . PRO A 1 95 ? 18.822 -4.499 -33.836 1.00 62.88 95 PRO A N 1
ATOM 757 C CA . PRO A 1 95 ? 18.195 -3.190 -34.009 1.00 62.88 95 PRO A CA 1
ATOM 758 C C . PRO A 1 95 ? 16.673 -3.346 -34.161 1.00 62.88 95 PRO A C 1
ATOM 760 O O . PRO A 1 95 ? 16.084 -3.090 -35.209 1.00 62.88 95 PRO A O 1
ATOM 763 N N . LEU A 1 96 ? 16.029 -3.832 -33.105 1.00 60.66 96 LEU A N 1
ATOM 764 C CA . LEU A 1 96 ? 14.587 -3.842 -32.929 1.00 60.66 96 LEU A CA 1
ATOM 765 C C . LEU A 1 96 ? 14.259 -2.698 -31.964 1.00 60.66 96 LEU A C 1
ATOM 767 O O . LEU A 1 96 ? 14.863 -2.641 -30.898 1.00 60.66 96 LEU A O 1
ATOM 771 N N . PRO A 1 97 ? 13.312 -1.799 -32.279 1.00 57.69 97 PRO A N 1
ATOM 772 C CA . PRO A 1 97 ? 12.928 -0.702 -31.393 1.00 57.69 97 PRO A CA 1
ATOM 773 C C . PRO A 1 97 ? 12.078 -1.229 -30.223 1.00 57.69 97 PRO A C 1
ATOM 775 O O . PRO A 1 97 ? 10.869 -1.003 -30.150 1.00 57.69 97 PRO A O 1
ATOM 778 N N . LEU A 1 98 ? 12.693 -1.998 -29.325 1.00 59.53 98 LEU A N 1
ATOM 779 C CA . LEU A 1 98 ? 12.061 -2.538 -28.128 1.00 59.53 98 LEU A CA 1
ATOM 780 C C . LEU A 1 98 ? 12.392 -1.637 -26.938 1.00 59.53 98 LEU A C 1
ATOM 782 O O . LEU A 1 98 ? 13.408 -1.793 -26.267 1.00 59.53 98 LEU A O 1
ATOM 786 N N . ASN A 1 99 ? 11.495 -0.692 -26.667 1.00 61.28 99 ASN A N 1
ATOM 787 C CA . ASN A 1 99 ? 11.609 0.204 -25.521 1.00 61.28 99 ASN A CA 1
ATOM 788 C C . ASN A 1 99 ? 11.103 -0.514 -24.264 1.00 61.28 99 ASN A C 1
ATOM 790 O O . ASN A 1 99 ? 9.907 -0.501 -23.961 1.00 61.28 99 ASN A O 1
ATOM 794 N N . PHE A 1 100 ? 12.011 -1.173 -23.547 1.00 63.16 100 PHE A N 1
ATOM 795 C CA . PHE A 1 100 ? 11.710 -1.803 -22.259 1.00 63.16 100 PHE A CA 1
ATOM 796 C C . PHE A 1 100 ? 11.832 -0.814 -21.099 1.00 63.16 100 PHE A C 1
ATOM 798 O O . PHE A 1 100 ? 11.165 -0.984 -20.074 1.00 63.16 100 PHE A O 1
ATOM 805 N N . ALA A 1 101 ? 12.667 0.220 -21.235 1.00 60.62 101 ALA A N 1
ATOM 806 C CA . ALA A 1 101 ? 12.740 1.274 -20.244 1.00 60.62 101 ALA A CA 1
ATOM 807 C C . ALA A 1 101 ? 11.509 2.183 -20.349 1.00 60.62 101 ALA A C 1
ATOM 809 O O . ALA A 1 101 ? 11.204 2.773 -21.385 1.00 60.62 101 ALA A O 1
ATOM 810 N N . ILE A 1 102 ? 10.825 2.355 -19.218 1.00 61.56 102 ILE A N 1
ATOM 811 C CA . ILE A 1 102 ? 9.880 3.455 -19.012 1.00 61.56 102 ILE A CA 1
ATOM 812 C C . ILE A 1 102 ? 10.736 4.728 -18.961 1.00 61.56 102 ILE A C 1
ATOM 814 O O . ILE A 1 102 ? 11.320 5.046 -17.923 1.00 61.56 102 ILE A O 1
ATOM 818 N N . THR A 1 103 ? 10.944 5.357 -20.114 1.00 58.41 103 THR A N 1
ATOM 819 C CA . THR A 1 103 ? 11.826 6.512 -20.282 1.00 58.41 103 THR A CA 1
ATOM 820 C C . THR A 1 103 ? 11.173 7.786 -19.741 1.00 58.41 103 THR A C 1
ATOM 822 O O . THR A 1 103 ? 10.011 8.082 -20.015 1.00 58.41 103 THR A O 1
ATOM 825 N N . GLY A 1 104 ? 11.974 8.530 -18.966 1.00 54.72 104 GLY A N 1
ATOM 826 C CA . GLY A 1 104 ? 11.606 9.617 -18.042 1.00 54.72 104 GLY A CA 1
ATOM 827 C C . GLY A 1 104 ? 10.859 10.830 -18.596 1.00 54.72 104 GLY A C 1
ATOM 828 O O . GLY A 1 104 ? 10.576 11.748 -17.836 1.00 54.72 104 GLY A O 1
ATOM 829 N N . THR A 1 105 ? 10.567 10.873 -19.891 1.00 56.25 105 THR A N 1
ATOM 830 C CA . THR A 1 105 ? 9.989 12.040 -20.573 1.00 56.25 105 THR A CA 1
ATOM 831 C C . THR A 1 105 ? 8.568 11.806 -21.077 1.00 56.25 105 THR A C 1
ATOM 833 O O . THR A 1 105 ? 7.931 12.744 -21.553 1.00 56.25 105 THR A O 1
ATOM 836 N N . ASN A 1 106 ? 8.034 10.588 -20.948 1.00 66.75 106 ASN A N 1
ATOM 837 C CA . ASN A 1 106 ? 6.677 10.296 -21.392 1.00 66.75 106 ASN A CA 1
ATOM 838 C C . ASN A 1 106 ? 5.651 10.680 -20.310 1.00 66.75 106 ASN A C 1
ATOM 840 O O . ASN A 1 106 ? 5.747 10.184 -19.183 1.00 66.75 106 ASN A O 1
ATOM 844 N N . PRO A 1 107 ? 4.601 11.462 -20.636 1.00 73.06 107 PRO A N 1
ATOM 845 C CA . PRO A 1 107 ? 3.530 11.798 -19.686 1.00 73.06 107 PRO A CA 1
ATOM 846 C C . PRO A 1 107 ? 2.824 10.549 -19.124 1.00 73.06 107 PRO A C 1
ATOM 848 O O . PRO A 1 107 ? 2.275 10.570 -18.023 1.00 73.06 107 PRO A O 1
ATOM 851 N N . LEU A 1 108 ? 2.909 9.430 -19.847 1.00 74.44 108 LEU A N 1
ATOM 852 C CA . LEU A 1 108 ? 2.396 8.124 -19.440 1.00 74.44 108 LEU A CA 1
ATOM 853 C C . LEU A 1 108 ? 3.077 7.570 -18.176 1.00 74.44 108 LEU A C 1
ATOM 855 O O . LEU A 1 108 ? 2.429 6.877 -17.396 1.00 74.44 108 LEU A O 1
ATOM 859 N N . GLN A 1 109 ? 4.353 7.883 -17.923 1.00 76.56 109 GLN A N 1
ATOM 860 C CA . GLN A 1 109 ? 5.055 7.379 -16.736 1.00 76.56 109 GLN A CA 1
ATOM 861 C C . GLN A 1 109 ? 4.477 7.967 -15.449 1.00 76.56 109 GLN A C 1
ATOM 863 O O . GLN A 1 109 ? 4.218 7.239 -14.489 1.00 76.56 109 GLN A O 1
ATOM 868 N N . PHE A 1 110 ? 4.239 9.280 -15.445 1.00 81.94 110 PHE A N 1
ATOM 869 C CA . PHE A 1 110 ? 3.627 9.954 -14.307 1.00 81.94 110 PHE A CA 1
ATOM 870 C C . PHE A 1 110 ? 2.218 9.412 -14.045 1.00 81.94 110 PHE A C 1
ATOM 872 O O . PHE A 1 110 ? 1.877 9.124 -12.901 1.00 81.94 110 PHE A O 1
ATOM 879 N N . GLN A 1 111 ? 1.433 9.179 -15.102 1.00 86.25 111 GLN A N 1
ATOM 880 C CA . GLN A 1 111 ? 0.097 8.592 -14.985 1.00 86.25 111 GLN A CA 1
ATOM 881 C C . GLN A 1 111 ? 0.119 7.184 -14.372 1.00 86.25 111 GLN A C 1
ATOM 883 O O . GLN A 1 111 ? -0.703 6.896 -13.507 1.00 86.25 111 GLN A O 1
ATOM 888 N N . ILE A 1 112 ? 1.066 6.323 -14.762 1.00 86.19 112 ILE A N 1
ATOM 889 C CA . ILE A 1 112 ? 1.187 4.964 -14.207 1.00 86.19 112 ILE A CA 1
ATOM 890 C C . ILE A 1 112 ? 1.565 5.007 -12.724 1.00 86.19 112 ILE A C 1
ATOM 892 O O . ILE A 1 112 ? 0.952 4.301 -11.925 1.00 86.19 112 ILE A O 1
ATOM 896 N N . PHE A 1 113 ? 2.534 5.840 -12.331 1.00 88.31 113 PHE A N 1
ATOM 897 C CA . PHE A 1 113 ? 2.906 5.982 -10.919 1.00 88.31 113 PHE A CA 1
ATOM 898 C C . PHE A 1 113 ? 1.771 6.555 -10.077 1.00 88.31 113 PHE A C 1
ATOM 900 O O . PHE A 1 113 ? 1.524 6.070 -8.975 1.00 88.31 113 PHE A O 1
ATOM 907 N N . LEU A 1 114 ? 1.042 7.531 -10.614 1.00 90.94 114 LEU A N 1
ATOM 908 C CA . LEU A 1 114 ? -0.120 8.110 -9.953 1.00 90.94 114 LEU A CA 1
ATOM 909 C C . LEU A 1 114 ? -1.230 7.063 -9.786 1.00 90.94 114 LEU A C 1
ATOM 911 O O . LEU A 1 114 ? -1.789 6.926 -8.700 1.00 90.94 114 LEU A O 1
ATOM 915 N N . LEU A 1 115 ? -1.503 6.262 -10.818 1.00 91.56 115 LEU A N 1
ATOM 916 C CA . LEU A 1 115 ? -2.495 5.189 -10.762 1.00 91.56 115 LEU A CA 1
ATOM 917 C C . LEU A 1 115 ? -2.080 4.081 -9.783 1.00 91.56 115 LEU A C 1
ATOM 919 O O . LEU A 1 115 ? -2.917 3.594 -9.023 1.00 91.56 115 LEU A O 1
ATOM 923 N N . LEU A 1 116 ? -0.793 3.730 -9.726 1.00 91.31 116 LEU A N 1
ATOM 924 C CA . LEU A 1 116 ? -0.254 2.792 -8.738 1.00 91.31 116 LEU A CA 1
ATOM 925 C C . LEU A 1 116 ? -0.408 3.328 -7.305 1.00 91.31 116 LEU A C 1
ATOM 927 O O . LEU A 1 116 ? -0.801 2.595 -6.400 1.00 91.31 116 LEU A O 1
ATOM 931 N N . PHE A 1 117 ? -0.146 4.620 -7.105 1.00 93.50 117 PHE A N 1
ATOM 932 C CA . PHE A 1 117 ? -0.292 5.271 -5.808 1.00 93.50 117 PHE A CA 1
ATOM 933 C C . PHE A 1 117 ? -1.749 5.287 -5.338 1.00 93.50 117 PHE A C 1
ATOM 935 O O . PHE A 1 117 ? -2.050 4.850 -4.226 1.00 93.50 117 PHE A O 1
ATOM 942 N N . ILE A 1 118 ? -2.669 5.704 -6.213 1.00 94.88 118 ILE A N 1
ATOM 943 C CA . ILE A 1 118 ? -4.107 5.715 -5.921 1.00 94.88 118 ILE A CA 1
ATOM 944 C C . ILE A 1 118 ? -4.613 4.301 -5.639 1.00 94.88 118 ILE A C 1
ATOM 946 O O . ILE A 1 118 ? -5.320 4.089 -4.656 1.00 94.88 118 ILE A O 1
ATOM 950 N N . THR A 1 119 ? -4.254 3.323 -6.472 1.00 92.19 119 THR A N 1
ATOM 951 C CA . THR A 1 119 ? -4.703 1.938 -6.273 1.00 92.19 119 THR A CA 1
ATOM 952 C C . THR A 1 119 ? -4.151 1.348 -4.978 1.00 92.19 119 THR A C 1
ATOM 954 O O . THR A 1 119 ? -4.915 0.724 -4.249 1.00 92.19 119 THR A O 1
ATOM 957 N N . GLY A 1 120 ? -2.892 1.611 -4.612 1.00 92.06 120 GLY A N 1
ATOM 958 C CA . GLY A 1 120 ? -2.329 1.187 -3.325 1.00 92.06 120 GLY A CA 1
ATOM 959 C C . GLY A 1 120 ? -3.063 1.778 -2.115 1.00 92.06 120 GLY A C 1
ATOM 960 O O . GLY A 1 120 ? -3.397 1.046 -1.180 1.00 92.06 120 GLY A O 1
ATOM 961 N N . ILE A 1 121 ? -3.402 3.072 -2.162 1.00 93.56 121 ILE A N 1
ATOM 962 C CA . ILE A 1 121 ? -4.226 3.736 -1.136 1.00 93.56 121 ILE A CA 1
ATOM 963 C C . ILE A 1 121 ? -5.606 3.088 -1.047 1.00 93.56 121 ILE A C 1
ATOM 965 O O . ILE A 1 121 ? -6.054 2.733 0.044 1.00 93.56 121 ILE A O 1
ATOM 969 N N . LEU A 1 122 ? -6.276 2.918 -2.190 1.00 93.00 122 LEU A N 1
ATOM 970 C CA . LEU A 1 122 ? -7.610 2.328 -2.249 1.00 93.00 122 LEU A CA 1
ATOM 971 C C . LEU A 1 122 ? -7.611 0.903 -1.700 1.00 93.00 122 LEU A C 1
ATOM 973 O O . LEU A 1 122 ? -8.506 0.557 -0.936 1.00 93.00 122 LEU A O 1
ATOM 977 N N . ILE A 1 123 ? -6.603 0.092 -2.024 1.00 90.38 123 ILE A N 1
ATOM 978 C CA . ILE A 1 123 ? -6.471 -1.276 -1.509 1.00 90.38 123 ILE A CA 1
ATOM 979 C C . ILE A 1 123 ? -6.288 -1.269 0.009 1.00 90.38 123 ILE A C 1
ATOM 981 O O . ILE A 1 123 ? -6.985 -2.009 0.701 1.00 90.38 123 ILE A O 1
ATOM 985 N N . GLY A 1 124 ? -5.407 -0.415 0.538 1.00 90.69 124 GLY A N 1
ATOM 986 C CA . GLY A 1 124 ? -5.189 -0.282 1.982 1.00 90.69 124 GLY A CA 1
ATOM 987 C C . GLY A 1 124 ? -6.446 0.164 2.737 1.00 90.69 124 GLY A C 1
ATOM 988 O O . GLY A 1 124 ? -6.838 -0.431 3.748 1.00 90.69 124 GLY A O 1
ATOM 989 N N . ALA A 1 125 ? -7.139 1.172 2.207 1.00 91.00 125 ALA A N 1
ATOM 990 C CA . ALA A 1 125 ? -8.365 1.705 2.792 1.00 91.00 125 ALA A CA 1
ATOM 991 C C . ALA A 1 125 ? -9.535 0.708 2.698 1.00 91.00 125 ALA A C 1
ATOM 993 O O . ALA A 1 125 ? -10.218 0.441 3.686 1.00 91.00 125 ALA A O 1
ATOM 994 N N . VAL A 1 126 ? -9.763 0.101 1.532 1.00 89.94 126 VAL A N 1
ATOM 995 C CA . VAL A 1 126 ? -10.855 -0.864 1.330 1.00 89.94 126 VAL A CA 1
ATOM 996 C C . VAL A 1 126 ? -10.584 -2.162 2.087 1.00 89.94 126 VAL A C 1
ATOM 998 O O . VAL A 1 126 ? -11.478 -2.667 2.769 1.00 89.94 126 VAL A O 1
ATOM 1001 N N . GLY A 1 127 ? -9.354 -2.678 2.033 1.00 85.94 127 GLY A N 1
ATOM 1002 C CA . GLY A 1 127 ? -8.942 -3.873 2.769 1.00 85.94 127 GLY A CA 1
ATOM 1003 C C . GLY A 1 127 ? -9.153 -3.715 4.274 1.00 85.94 127 GLY A C 1
ATOM 1004 O O . GLY A 1 127 ? -9.708 -4.608 4.921 1.00 85.94 127 GLY A O 1
ATOM 1005 N N . SER A 1 128 ? -8.818 -2.542 4.820 1.00 87.00 128 SER A N 1
ATOM 1006 C CA . SER A 1 128 ? -9.035 -2.251 6.240 1.00 87.00 128 SER A CA 1
ATOM 1007 C C . SER A 1 128 ? -10.502 -2.090 6.623 1.00 87.00 128 SER A C 1
ATOM 1009 O O . SER A 1 128 ? -10.947 -2.654 7.626 1.00 87.00 128 SER A O 1
ATOM 1011 N N . LEU A 1 129 ? -11.299 -1.415 5.793 1.00 86.38 129 LEU A N 1
ATOM 1012 C CA . LEU A 1 129 ? -12.745 -1.289 5.991 1.00 86.38 129 LEU A CA 1
ATOM 1013 C C . LEU A 1 129 ? -13.461 -2.646 5.994 1.00 86.38 129 LEU A C 1
ATOM 1015 O O . LEU A 1 129 ? -14.337 -2.883 6.835 1.00 86.38 129 LEU A O 1
ATOM 1019 N N . ILE A 1 130 ? -13.094 -3.543 5.074 1.00 85.12 130 ILE A N 1
ATOM 1020 C CA . ILE A 1 130 ? -13.661 -4.897 4.996 1.00 85.12 130 ILE A CA 1
ATOM 1021 C C . ILE A 1 130 ? -13.337 -5.680 6.274 1.00 85.12 130 ILE A C 1
ATOM 1023 O O . ILE A 1 130 ? -14.224 -6.333 6.836 1.00 85.12 130 ILE A O 1
ATOM 1027 N N . ALA A 1 131 ? -12.107 -5.569 6.781 1.00 77.19 131 ALA A N 1
ATOM 1028 C CA . ALA A 1 1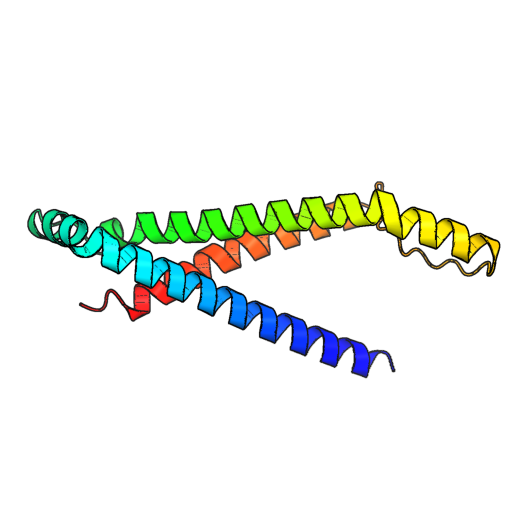31 ? -11.696 -6.227 8.017 1.00 77.19 131 ALA A CA 1
ATOM 1029 C C . ALA A 1 131 ? -12.503 -5.760 9.234 1.00 77.19 131 ALA A C 1
ATOM 1031 O O . ALA A 1 131 ? -12.998 -6.578 10.015 1.00 77.19 131 ALA A O 1
ATOM 1032 N N . LEU A 1 132 ? -12.720 -4.450 9.344 1.00 78.00 132 LEU A N 1
ATOM 1033 C CA . LEU A 1 132 ? -13.473 -3.849 10.443 1.00 78.00 132 LEU A CA 1
ATOM 1034 C C . LEU A 1 132 ? -14.953 -4.236 10.425 1.00 78.00 132 LEU A C 1
ATOM 1036 O O . LEU A 1 132 ? -15.519 -4.540 11.477 1.00 78.00 132 LEU A O 1
ATOM 1040 N N . ARG A 1 133 ? -15.586 -4.270 9.242 1.00 74.31 133 ARG A N 1
ATOM 1041 C CA . ARG A 1 133 ? -16.993 -4.691 9.108 1.00 74.31 133 ARG A CA 1
ATOM 1042 C C . ARG A 1 133 ? -17.220 -6.129 9.565 1.00 74.31 133 ARG A C 1
ATOM 1044 O O . ARG A 1 133 ? -18.300 -6.425 10.071 1.00 74.31 133 ARG A O 1
ATOM 1051 N N . LYS A 1 134 ? -16.233 -7.010 9.383 1.00 69.12 134 LYS A N 1
ATOM 1052 C CA . LYS A 1 134 ? -16.357 -8.426 9.744 1.00 69.12 134 LYS A CA 1
ATOM 1053 C C . LYS A 1 134 ? -16.190 -8.678 11.248 1.00 69.12 134 LYS A C 1
ATOM 1055 O O . LYS A 1 134 ? -16.838 -9.584 11.759 1.00 69.12 134 LYS A O 1
ATOM 1060 N N . PHE A 1 135 ? -15.376 -7.885 11.952 1.00 63.00 135 PHE A N 1
ATOM 1061 C CA . PHE A 1 135 ? -15.051 -8.132 13.368 1.00 63.00 135 PHE A CA 1
ATOM 1062 C C . PHE A 1 135 ? -15.671 -7.162 14.379 1.00 63.00 135 PHE A C 1
ATOM 1064 O O . PHE A 1 135 ? -15.817 -7.536 15.537 1.00 63.00 135 PHE A O 1
ATOM 1071 N N . ILE A 1 136 ? -16.108 -5.963 13.977 1.00 59.09 136 ILE A N 1
ATOM 1072 C CA . ILE A 1 136 ? -16.820 -5.019 14.868 1.00 59.09 136 ILE A CA 1
ATOM 1073 C C . ILE A 1 136 ? -18.342 -5.227 14.752 1.00 59.09 136 ILE A C 1
ATOM 1075 O O . ILE A 1 136 ? -19.124 -4.281 14.707 1.00 59.09 136 ILE A O 1
ATOM 1079 N N . LYS A 1 137 ? -18.774 -6.486 14.650 1.00 51.75 137 LYS A N 1
ATOM 1080 C CA . LYS A 1 137 ? -20.170 -6.903 14.864 1.00 51.75 137 LYS A CA 1
ATOM 1081 C C . LYS A 1 137 ? -20.339 -7.517 16.264 1.00 51.75 137 LYS A C 1
ATOM 1083 O O . LYS A 1 137 ? -21.079 -8.480 16.431 1.00 51.75 137 LYS A O 1
ATOM 1088 N N . ILE A 1 138 ? -19.619 -6.955 17.240 1.00 46.75 138 ILE A N 1
ATOM 1089 C CA . ILE A 1 138 ? -19.723 -7.252 18.673 1.00 46.75 138 ILE A CA 1
ATOM 1090 C C . ILE A 1 138 ? -19.817 -5.921 19.422 1.00 46.75 138 ILE A C 1
ATOM 1092 O O . ILE A 1 138 ? -18.956 -5.029 19.189 1.00 46.75 138 ILE A O 1
#

Secondary structure (DSSP, 8-state):
-HHHHHHHHHHHHHHHHHHHHHHHHHHHHHHHHHTHHHHHHHHHTT--HHHHHHHHHHHHHHHHHHHHHHHHHHHHHHIIIIIHHHHHHHHHHS------S--TT-HHHHHHHHHHHHHHHHHHHHHHHHHHHHH---